Protein AF-A0A7X1DLA7-F1 (afdb_monomer)

pLDDT: mean 89.89, std 8.99, range [57.47, 97.0]

Organism: NCBI:txid1552123

Mean predicted aligned error: 5.33 Å

Structure (mmCIF, N/CA/C/O backbone):
data_AF-A0A7X1DLA7-F1
#
_entry.id   AF-A0A7X1DLA7-F1
#
loop_
_atom_site.group_PDB
_atom_site.id
_atom_s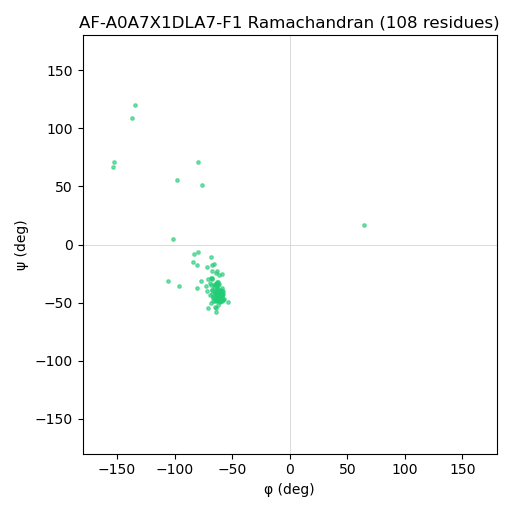ite.type_symbol
_atom_site.label_atom_id
_atom_site.label_alt_id
_atom_site.label_comp_id
_atom_site.label_asym_id
_atom_site.label_entity_id
_atom_site.label_seq_id
_atom_site.pdbx_PDB_ins_code
_atom_site.Cartn_x
_atom_site.Cartn_y
_atom_site.Cartn_z
_atom_site.occupancy
_atom_site.B_iso_or_equiv
_atom_site.auth_seq_id
_atom_site.auth_comp_id
_atom_site.auth_asym_id
_atom_site.auth_atom_id
_atom_site.pdbx_PDB_model_num
ATOM 1 N N . MET A 1 1 ? -0.673 9.030 20.641 1.00 69.75 1 MET A N 1
ATOM 2 C CA . MET A 1 1 ? -0.582 8.715 19.191 1.00 69.75 1 MET A CA 1
ATOM 3 C C . MET A 1 1 ? -0.342 9.916 18.265 1.00 69.75 1 MET A C 1
ATOM 5 O O . MET A 1 1 ? 0.154 9.686 17.174 1.00 69.75 1 MET A O 1
ATOM 9 N N . ARG A 1 2 ? -0.642 11.179 18.634 1.00 75.31 2 ARG A N 1
ATOM 10 C CA . ARG A 1 2 ? -0.378 12.352 17.759 1.00 75.31 2 ARG A CA 1
ATOM 11 C C . ARG A 1 2 ? 1.078 12.430 17.269 1.00 75.31 2 ARG A C 1
ATOM 13 O O . ARG A 1 2 ? 1.286 12.506 16.067 1.00 75.31 2 ARG A O 1
ATOM 20 N N . GLY A 1 3 ? 2.045 12.314 18.183 1.00 88.06 3 GLY A N 1
ATOM 21 C CA . GLY A 1 3 ? 3.472 12.318 17.833 1.00 88.06 3 GLY A CA 1
ATOM 22 C C . GLY A 1 3 ? 3.897 11.164 16.918 1.00 88.06 3 GLY A C 1
ATOM 23 O O . GLY A 1 3 ? 4.713 11.375 16.034 1.00 88.06 3 GLY A O 1
ATOM 24 N N . LEU A 1 4 ? 3.288 9.978 17.055 1.00 90.19 4 LEU A N 1
ATOM 25 C CA . LEU A 1 4 ? 3.589 8.811 16.209 1.00 90.19 4 LEU A CA 1
ATOM 26 C C . LEU A 1 4 ? 3.152 9.022 14.754 1.00 90.19 4 LEU A C 1
ATOM 28 O O . LEU A 1 4 ? 3.875 8.647 13.839 1.00 90.19 4 LEU A O 1
ATOM 32 N N . VAL A 1 5 ? 1.992 9.654 14.538 1.00 90.75 5 VAL A N 1
ATOM 33 C CA . VAL A 1 5 ? 1.520 9.982 13.183 1.00 90.75 5 VAL A CA 1
ATOM 34 C C . VAL A 1 5 ? 2.469 10.989 12.532 1.00 90.75 5 VAL A C 1
ATOM 36 O O . VAL A 1 5 ? 2.943 10.743 11.428 1.00 90.75 5 VAL A O 1
ATOM 39 N N . SER A 1 6 ? 2.824 12.072 13.229 1.00 91.19 6 SER A N 1
ATOM 40 C CA . SER A 1 6 ? 3.791 13.052 12.715 1.00 91.19 6 SER A CA 1
ATOM 41 C C . SER A 1 6 ? 5.153 12.420 12.416 1.00 91.19 6 SER A C 1
ATOM 43 O O . SER A 1 6 ? 5.711 12.659 11.350 1.00 91.19 6 SER A O 1
ATOM 45 N N . PHE A 1 7 ? 5.651 11.560 13.310 1.00 95.00 7 PHE A N 1
ATOM 46 C CA . PHE A 1 7 ? 6.887 10.807 13.102 1.00 95.00 7 PHE A CA 1
ATOM 47 C C . PHE A 1 7 ? 6.825 9.943 11.841 1.00 95.00 7 PHE A C 1
ATOM 49 O O . PHE A 1 7 ? 7.737 9.995 11.026 1.00 95.00 7 PHE A O 1
ATOM 56 N N . SER A 1 8 ? 5.735 9.200 11.634 1.00 94.25 8 SER A N 1
ATOM 57 C CA . SER A 1 8 ? 5.592 8.351 10.448 1.00 94.25 8 SER A CA 1
ATOM 58 C C . SER A 1 8 ? 5.505 9.136 9.143 1.00 94.25 8 SER A C 1
ATOM 60 O O . SER A 1 8 ? 6.041 8.691 8.134 1.00 94.25 8 SER A O 1
ATOM 62 N N . ILE A 1 9 ? 4.886 10.322 9.151 1.00 94.31 9 ILE A N 1
ATOM 63 C CA . ILE A 1 9 ? 4.821 11.196 7.973 1.00 94.31 9 ILE A CA 1
ATOM 64 C C . ILE A 1 9 ? 6.223 11.701 7.627 1.00 94.31 9 ILE A C 1
ATOM 66 O O . ILE A 1 9 ? 6.647 11.595 6.483 1.00 94.31 9 ILE A O 1
ATOM 70 N N . VAL A 1 10 ? 6.966 12.199 8.619 1.00 96.31 10 VAL A N 1
ATOM 71 C CA . VAL A 1 10 ? 8.328 12.705 8.403 1.00 96.31 10 VAL A CA 1
ATOM 72 C C . VAL A 1 10 ? 9.275 11.571 8.004 1.00 96.31 10 VAL A C 1
ATOM 74 O O . VAL A 1 10 ? 10.014 11.703 7.035 1.00 96.31 10 VAL A O 1
ATOM 77 N N . GLY A 1 11 ? 9.217 10.432 8.696 1.00 94.62 11 GLY A N 1
ATOM 78 C CA . GLY A 1 11 ? 10.047 9.265 8.404 1.00 94.62 11 GLY A CA 1
ATOM 79 C C . GLY A 1 11 ? 9.779 8.690 7.014 1.00 94.62 11 GLY A C 1
ATOM 80 O O . GLY A 1 11 ? 10.719 8.486 6.253 1.00 94.62 11 GLY A O 1
ATOM 81 N N . SER A 1 12 ? 8.508 8.499 6.641 1.00 95.06 12 SER A N 1
ATOM 82 C CA . SER A 1 12 ? 8.163 8.046 5.286 1.00 95.06 12 SER A CA 1
ATOM 83 C C . SER A 1 12 ? 8.604 9.050 4.222 1.00 95.06 12 SER A C 1
ATOM 85 O O . SER A 1 12 ? 9.168 8.628 3.219 1.00 95.06 12 SER A O 1
ATOM 87 N N . ALA A 1 13 ? 8.441 10.359 4.444 1.00 95.88 13 ALA A N 1
ATOM 88 C CA . ALA A 1 13 ? 8.901 11.387 3.510 1.00 95.88 13 ALA A CA 1
ATOM 89 C C . ALA A 1 13 ? 10.423 11.357 3.299 1.00 95.88 13 ALA A C 1
ATOM 91 O O . ALA A 1 13 ? 10.880 11.377 2.157 1.00 95.88 13 ALA A O 1
ATOM 92 N N . ILE A 1 14 ? 11.203 11.250 4.380 1.00 97.00 14 ILE A N 1
ATOM 93 C CA . ILE A 1 14 ? 12.668 11.153 4.308 1.00 97.00 14 ILE A CA 1
ATOM 94 C C . ILE A 1 14 ? 13.084 9.875 3.571 1.00 97.00 14 ILE A C 1
ATOM 96 O O . ILE A 1 14 ? 13.922 9.933 2.673 1.00 97.00 14 ILE A O 1
ATOM 100 N N . CYS A 1 15 ? 12.484 8.728 3.905 1.00 96.00 15 CYS A N 1
ATOM 101 C CA . CYS A 1 15 ? 12.787 7.462 3.240 1.00 96.00 15 CYS A CA 1
ATOM 102 C C . CYS A 1 15 ? 12.418 7.487 1.750 1.00 96.00 15 CYS A C 1
ATOM 104 O O . CYS A 1 15 ? 13.214 7.042 0.931 1.00 96.00 15 CYS A O 1
ATOM 106 N N . MET A 1 16 ? 11.253 8.030 1.383 1.00 95.69 16 MET A N 1
ATOM 107 C CA . MET A 1 16 ? 10.841 8.167 -0.018 1.00 95.69 16 MET A CA 1
ATOM 108 C C . MET A 1 16 ? 11.809 9.059 -0.794 1.00 95.69 16 MET A C 1
ATOM 110 O O . MET A 1 16 ? 12.269 8.672 -1.865 1.00 95.69 16 MET A O 1
ATOM 114 N N . PHE A 1 17 ? 12.169 10.217 -0.233 1.00 95.25 17 PHE A N 1
ATOM 115 C CA . PHE A 1 17 ? 13.147 11.115 -0.844 1.00 95.25 17 PHE A CA 1
ATOM 116 C C . PHE A 1 17 ? 14.489 10.413 -1.068 1.00 95.25 17 PHE A C 1
ATOM 118 O O . PHE A 1 17 ? 15.034 10.456 -2.169 1.00 95.25 17 PHE A O 1
ATOM 125 N N . PHE A 1 18 ? 14.989 9.715 -0.047 1.00 95.62 18 PHE A N 1
ATOM 126 C CA . PHE A 1 18 ? 16.230 8.959 -0.142 1.00 95.62 18 PHE A CA 1
ATOM 127 C C . PHE A 1 18 ? 16.166 7.874 -1.223 1.00 95.62 18 PHE A C 1
ATOM 129 O O . PHE A 1 18 ? 17.086 7.779 -2.024 1.00 95.62 18 PHE A O 1
ATOM 136 N N . LEU A 1 19 ? 15.086 7.089 -1.292 1.00 94.62 19 LEU A N 1
ATOM 137 C CA . LEU A 1 19 ? 14.924 6.016 -2.282 1.00 94.62 19 LEU A CA 1
ATOM 138 C C . LEU A 1 19 ? 14.846 6.546 -3.716 1.00 94.62 19 LEU A C 1
ATOM 140 O O . LEU A 1 19 ? 15.431 5.951 -4.620 1.00 94.62 19 LEU A O 1
ATOM 144 N N . VAL A 1 20 ? 14.152 7.665 -3.927 1.00 94.00 20 VAL A N 1
ATOM 145 C CA . VAL A 1 20 ? 14.071 8.324 -5.238 1.00 94.00 20 VAL A CA 1
ATOM 146 C C . VAL A 1 20 ? 15.433 8.883 -5.643 1.00 94.00 20 VAL A C 1
ATOM 148 O O . VAL A 1 20 ? 15.881 8.640 -6.761 1.00 94.00 20 VAL A O 1
ATOM 151 N N . ALA A 1 21 ? 16.131 9.566 -4.732 1.00 94.31 21 ALA A N 1
ATOM 152 C CA . ALA A 1 21 ? 17.484 10.050 -4.987 1.00 94.31 21 ALA A CA 1
ATOM 153 C C . ALA A 1 21 ? 18.444 8.889 -5.295 1.00 94.31 21 ALA A C 1
ATOM 155 O O . ALA A 1 21 ? 19.197 8.939 -6.262 1.00 94.31 21 ALA A O 1
ATOM 156 N N . LEU A 1 22 ? 18.381 7.811 -4.511 1.00 94.12 22 LEU A N 1
ATOM 157 C CA . LEU A 1 22 ? 19.206 6.618 -4.684 1.00 94.12 22 LEU A CA 1
ATOM 158 C C . LEU A 1 22 ? 18.967 5.975 -6.055 1.00 94.12 22 LEU A C 1
ATOM 160 O O . LEU A 1 22 ? 19.923 5.642 -6.751 1.00 94.12 22 LEU A O 1
ATOM 164 N N . ASN A 1 23 ? 17.709 5.855 -6.475 1.00 92.69 23 ASN A N 1
ATOM 165 C CA . ASN A 1 23 ? 17.353 5.364 -7.801 1.00 92.69 23 ASN A CA 1
ATOM 166 C C . ASN A 1 23 ? 17.934 6.242 -8.923 1.00 92.69 23 ASN A C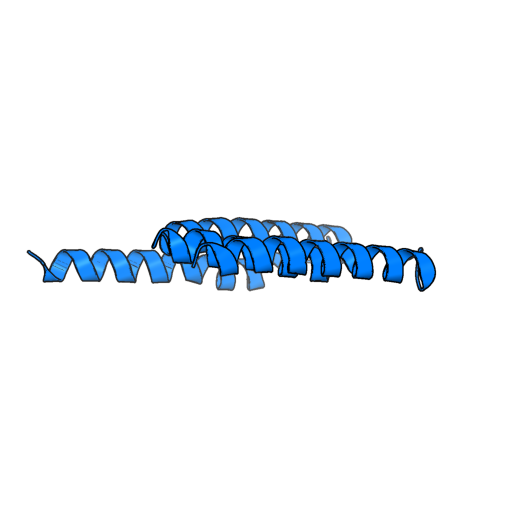 1
ATOM 168 O O . ASN A 1 23 ? 18.579 5.709 -9.825 1.00 92.69 23 ASN A O 1
ATOM 172 N N . PHE A 1 24 ? 17.806 7.566 -8.804 1.00 91.56 24 PHE A N 1
ATOM 173 C CA . PHE A 1 24 ? 18.357 8.520 -9.767 1.00 91.56 24 PHE A CA 1
ATOM 174 C C . PHE A 1 24 ? 19.883 8.402 -9.920 1.00 91.56 24 PHE A C 1
ATOM 176 O O . PHE A 1 24 ? 20.395 8.464 -11.036 1.00 91.56 24 PHE A O 1
ATOM 183 N N . PHE A 1 25 ? 20.617 8.195 -8.820 1.00 93.00 25 PHE A N 1
ATOM 184 C CA . PHE A 1 25 ? 22.081 8.098 -8.856 1.00 93.00 25 PHE A CA 1
ATOM 185 C C . PHE A 1 25 ? 22.612 6.729 -9.300 1.00 93.00 25 PHE A C 1
ATOM 187 O O . PHE A 1 25 ? 23.640 6.673 -9.971 1.00 93.00 25 PHE A O 1
ATOM 194 N N . LEU A 1 26 ? 21.963 5.627 -8.912 1.00 90.56 26 LEU A N 1
ATOM 195 C CA . LEU A 1 26 ? 22.487 4.274 -9.152 1.00 90.56 26 LEU A CA 1
ATOM 196 C C . LEU A 1 26 ? 21.925 3.612 -10.406 1.00 90.56 26 LEU A C 1
ATOM 198 O O . LEU A 1 26 ? 22.619 2.821 -11.044 1.00 90.56 26 LEU A O 1
ATOM 202 N N . THR A 1 27 ? 20.654 3.840 -10.735 1.00 87.12 27 THR A N 1
ATOM 203 C CA . THR A 1 27 ? 19.990 3.124 -11.834 1.00 87.12 27 THR A CA 1
ATOM 204 C C . THR A 1 27 ? 18.860 3.971 -12.430 1.00 87.12 27 THR A C 1
ATOM 206 O O . THR A 1 27 ? 17.689 3.628 -12.268 1.00 87.12 27 THR A O 1
ATOM 209 N N . PRO A 1 28 ? 19.186 5.061 -13.154 1.00 81.81 28 PRO A N 1
ATOM 210 C CA . PRO A 1 28 ? 18.188 5.986 -13.704 1.00 81.81 28 PRO A CA 1
ATOM 211 C C . PRO A 1 28 ? 17.339 5.383 -14.832 1.00 81.81 28 PRO A C 1
ATOM 213 O O . PRO A 1 28 ? 16.372 5.988 -15.273 1.00 81.81 28 PRO A O 1
ATOM 216 N N . THR A 1 29 ? 17.710 4.209 -15.343 1.00 79.00 29 THR A N 1
ATOM 217 C CA . THR A 1 29 ? 16.987 3.523 -16.419 1.00 79.00 29 THR A CA 1
ATOM 218 C C . THR A 1 29 ? 15.809 2.690 -15.925 1.00 79.00 29 THR A C 1
ATOM 220 O O . THR A 1 29 ? 14.997 2.260 -16.741 1.00 79.00 29 THR A O 1
ATOM 223 N N . LEU A 1 30 ? 15.723 2.416 -14.619 1.00 75.75 30 LEU A N 1
ATOM 224 C CA . LEU A 1 30 ? 14.709 1.534 -14.056 1.00 75.75 30 LEU A CA 1
ATOM 225 C C . LEU A 1 30 ? 14.145 2.139 -12.772 1.00 75.75 30 LEU A C 1
ATOM 227 O O . LEU A 1 30 ? 14.812 2.134 -11.740 1.00 75.75 30 LEU A O 1
ATOM 231 N N . ASP A 1 31 ? 12.897 2.602 -12.821 1.00 83.81 31 ASP A N 1
ATOM 232 C CA . ASP A 1 31 ? 12.215 3.337 -11.744 1.00 83.81 31 ASP A CA 1
ATOM 233 C C . ASP A 1 31 ? 11.749 2.435 -10.580 1.00 83.81 31 ASP A C 1
ATOM 235 O O . ASP A 1 31 ? 10.591 2.453 -10.159 1.00 83.81 31 ASP A O 1
ATOM 239 N N . TRP A 1 32 ? 12.639 1.609 -10.021 1.00 88.06 32 TRP A N 1
ATOM 240 C CA . TRP A 1 32 ? 12.283 0.676 -8.943 1.00 88.06 32 TRP A CA 1
ATOM 241 C C . TRP A 1 32 ? 11.876 1.362 -7.632 1.00 88.06 32 TRP A C 1
ATOM 243 O O . TRP A 1 32 ? 11.273 0.717 -6.774 1.00 88.06 32 TRP A O 1
ATOM 253 N N . SER A 1 33 ? 12.189 2.649 -7.452 1.00 92.31 33 SER A N 1
ATOM 254 C CA . SER A 1 33 ? 11.877 3.399 -6.228 1.00 92.31 33 SER A CA 1
ATOM 255 C C . SER A 1 33 ? 10.373 3.524 -5.968 1.00 92.31 33 SER A C 1
ATOM 257 O O . SER A 1 33 ? 9.963 3.658 -4.815 1.00 92.31 33 SER A O 1
ATOM 259 N N . ILE A 1 34 ? 9.529 3.406 -7.000 1.00 89.94 34 ILE A N 1
ATOM 260 C CA . ILE A 1 34 ? 8.072 3.516 -6.855 1.00 89.94 34 ILE A CA 1
ATOM 261 C C . ILE A 1 34 ? 7.477 2.405 -5.974 1.00 89.94 34 ILE A C 1
ATOM 263 O O . ILE A 1 34 ? 6.551 2.662 -5.204 1.00 89.94 34 ILE A O 1
ATOM 267 N N . TYR A 1 35 ? 8.040 1.191 -6.015 1.00 90.25 35 TYR A N 1
ATOM 268 C CA . TYR A 1 35 ? 7.533 0.038 -5.262 1.00 90.25 35 TYR A CA 1
ATOM 269 C C . TYR A 1 35 ? 7.620 0.237 -3.738 1.00 90.25 35 TYR A C 1
ATOM 271 O O . TYR A 1 35 ? 6.589 0.152 -3.064 1.00 90.25 35 TYR A O 1
ATOM 279 N N . PRO A 1 36 ? 8.797 0.550 -3.155 1.00 92.38 36 PRO A N 1
ATOM 280 C CA . PRO A 1 36 ? 8.893 0.832 -1.728 1.00 92.38 36 PRO A CA 1
ATOM 281 C C . PRO A 1 36 ? 8.208 2.147 -1.333 1.00 92.38 36 PRO A C 1
ATOM 283 O O . PRO A 1 36 ? 7.705 2.233 -0.216 1.00 92.38 36 PRO A O 1
ATOM 286 N N . CYS A 1 37 ? 8.118 3.150 -2.216 1.00 93.12 37 CYS A N 1
ATOM 287 C CA . CYS A 1 37 ? 7.395 4.392 -1.916 1.00 93.12 37 CYS A CA 1
ATOM 288 C C . CYS A 1 37 ? 5.902 4.147 -1.645 1.00 93.12 37 CYS A C 1
ATOM 290 O O . CYS A 1 37 ? 5.352 4.687 -0.684 1.00 93.12 37 CYS A O 1
ATOM 292 N N . ILE A 1 38 ? 5.253 3.279 -2.425 1.00 90.50 38 ILE A N 1
ATOM 293 C CA . ILE A 1 38 ? 3.850 2.897 -2.194 1.00 90.50 38 ILE A CA 1
ATOM 294 C C . ILE A 1 38 ? 3.689 2.187 -0.843 1.00 90.50 38 ILE A C 1
ATOM 296 O O . ILE A 1 38 ? 2.769 2.499 -0.084 1.00 90.50 38 ILE A O 1
ATOM 300 N N . ALA A 1 39 ? 4.606 1.279 -0.498 1.00 91.19 39 ALA A N 1
ATOM 301 C CA . ALA A 1 39 ? 4.595 0.615 0.805 1.00 91.19 39 ALA A CA 1
ATOM 302 C C . ALA A 1 39 ? 4.807 1.609 1.964 1.00 91.19 39 ALA A C 1
ATOM 304 O O . ALA A 1 39 ? 4.125 1.529 2.987 1.00 91.19 39 ALA A O 1
ATOM 305 N N . LEU A 1 40 ? 5.701 2.586 1.789 1.00 94.81 40 LEU A N 1
ATOM 306 C CA . LEU A 1 40 ? 5.962 3.633 2.775 1.00 94.81 40 LEU A CA 1
ATOM 307 C C . LEU A 1 40 ? 4.758 4.550 2.994 1.00 94.81 40 LEU A C 1
ATOM 309 O O . LEU A 1 40 ? 4.546 4.968 4.127 1.00 94.81 40 LEU A O 1
ATOM 313 N N . LEU A 1 41 ? 3.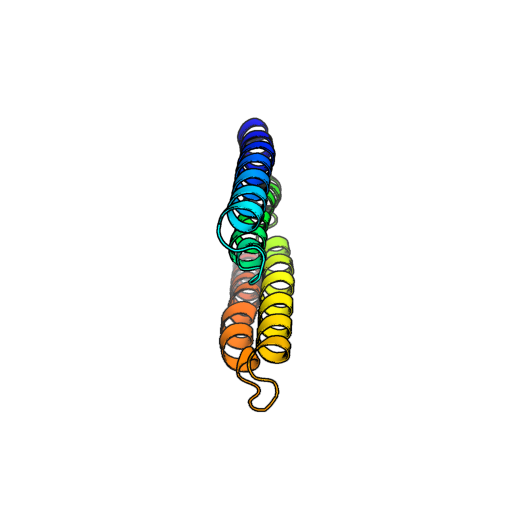947 4.827 1.967 1.00 92.44 41 LEU A N 1
ATOM 314 C CA . LEU A 1 41 ? 2.716 5.620 2.095 1.00 92.44 41 LEU A CA 1
ATOM 315 C C . LEU A 1 41 ? 1.629 4.916 2.920 1.00 92.44 41 LEU A C 1
ATOM 317 O O . LEU A 1 41 ? 0.847 5.575 3.611 1.00 92.44 41 LEU A O 1
ATOM 321 N N . LEU A 1 42 ? 1.592 3.581 2.909 1.00 93.38 42 LEU A N 1
ATOM 322 C CA . LEU A 1 42 ? 0.639 2.812 3.716 1.00 93.38 42 LEU A CA 1
ATOM 323 C C . LEU A 1 42 ? 0.914 2.926 5.223 1.00 93.38 42 LEU A C 1
ATOM 325 O O . LEU A 1 42 ? -0.009 2.746 6.021 1.00 93.38 42 LEU A O 1
ATOM 329 N N . TRP A 1 43 ? 2.144 3.255 5.627 1.00 92.69 43 TRP A N 1
ATOM 330 C CA . TRP A 1 43 ? 2.536 3.368 7.033 1.00 92.69 43 TRP A CA 1
ATOM 331 C C . TRP A 1 43 ? 1.939 4.582 7.775 1.00 92.69 43 TRP A C 1
ATOM 333 O O . TRP A 1 43 ? 1.266 4.376 8.787 1.00 92.69 43 TRP A O 1
ATOM 343 N N . PRO A 1 44 ? 2.088 5.842 7.319 1.00 94.50 44 PRO A N 1
ATOM 344 C CA . PRO A 1 44 ? 1.417 6.969 7.962 1.00 94.50 44 PRO A CA 1
ATOM 345 C C . PRO A 1 44 ? -0.109 6.847 7.877 1.00 94.50 44 PRO A C 1
ATOM 347 O O . PRO A 1 44 ? -0.812 7.231 8.817 1.00 94.50 44 PRO A O 1
ATOM 350 N N . LEU A 1 45 ? -0.632 6.254 6.796 1.00 92.75 45 LEU A N 1
ATOM 351 C CA . LEU A 1 45 ? -2.061 5.993 6.638 1.00 92.75 45 LEU A CA 1
ATOM 352 C C . LEU A 1 45 ? -2.582 5.008 7.699 1.00 92.75 45 LEU A C 1
ATOM 354 O O . LEU A 1 45 ? -3.639 5.243 8.293 1.00 92.75 45 LEU A O 1
ATOM 358 N N . SER A 1 46 ? -1.827 3.942 7.993 1.00 93.00 46 SER A N 1
ATOM 359 C CA . SER A 1 46 ? -2.203 2.955 9.011 1.00 93.00 46 SER A CA 1
ATOM 360 C C . SER A 1 46 ? -2.277 3.582 10.401 1.00 93.00 46 SER A C 1
ATOM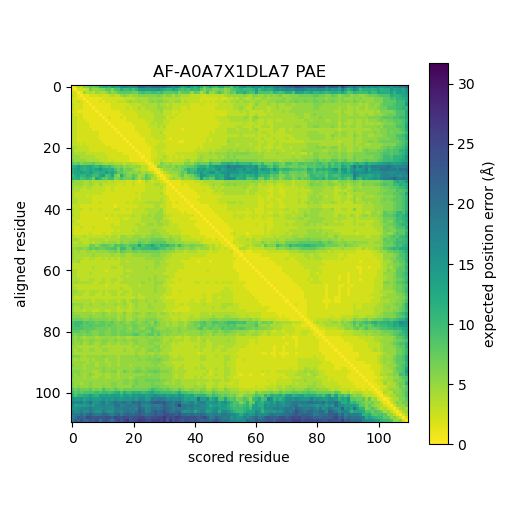 362 O O . SER A 1 46 ? -3.273 3.416 11.108 1.00 93.00 46 SER A O 1
ATOM 364 N N . LEU A 1 47 ? -1.282 4.395 10.767 1.00 93.38 47 LEU A N 1
ATOM 365 C CA . LEU A 1 47 ? -1.241 5.082 12.058 1.00 93.38 47 LEU A CA 1
ATOM 366 C C . LEU A 1 47 ? -2.326 6.157 12.179 1.00 93.38 47 LEU A C 1
ATOM 368 O O . LEU A 1 47 ? -2.901 6.342 13.257 1.00 93.38 47 LEU A O 1
ATOM 372 N N . TYR A 1 48 ? -2.650 6.843 11.081 1.00 93.19 48 TYR A N 1
ATOM 373 C CA . TYR A 1 48 ? -3.751 7.801 11.037 1.00 93.19 48 TYR A CA 1
ATOM 374 C C . TYR A 1 48 ? -5.099 7.137 11.348 1.00 93.19 48 TYR A C 1
ATOM 376 O O . TYR A 1 48 ? -5.844 7.610 12.214 1.00 93.19 48 TYR A O 1
ATOM 384 N N . HIS A 1 49 ? -5.406 6.022 10.684 1.00 91.94 49 HIS A N 1
ATOM 385 C CA . HIS A 1 49 ? -6.663 5.311 10.901 1.00 91.94 49 HIS A CA 1
ATOM 386 C C . HIS A 1 49 ? -6.719 4.567 12.232 1.00 91.94 49 HIS A C 1
ATOM 388 O O . HIS A 1 49 ? -7.782 4.565 12.861 1.00 91.94 49 HIS A O 1
ATOM 394 N N . ALA A 1 50 ? -5.592 4.010 12.690 1.00 89.94 50 ALA A N 1
ATOM 395 C CA . ALA A 1 50 ? -5.470 3.401 14.011 1.00 89.94 50 ALA A CA 1
ATOM 396 C C . ALA A 1 50 ? -5.806 4.414 15.111 1.00 89.94 50 ALA A C 1
ATOM 398 O O . ALA A 1 50 ? -6.581 4.120 16.017 1.00 89.94 50 ALA A O 1
ATOM 399 N N . ARG A 1 51 ? -5.325 5.657 14.979 1.00 89.69 51 ARG A N 1
ATOM 400 C CA . ARG A 1 51 ? -5.657 6.737 15.914 1.00 89.69 51 ARG A CA 1
ATOM 401 C C . ARG A 1 51 ? -7.146 7.097 15.917 1.00 89.69 51 ARG A C 1
ATOM 403 O O . ARG A 1 51 ? -7.671 7.467 16.962 1.00 89.69 51 ARG A O 1
ATOM 410 N N . LYS A 1 52 ? -7.814 7.041 14.762 1.00 87.94 52 LYS A N 1
ATOM 411 C CA . LYS A 1 52 ? -9.263 7.280 14.647 1.00 87.94 52 LYS A CA 1
ATOM 412 C C . LYS A 1 52 ? -10.114 6.068 15.058 1.00 87.94 52 LYS A C 1
ATOM 414 O O . LYS A 1 52 ? -11.334 6.182 15.044 1.00 87.94 52 LYS A O 1
ATOM 419 N N . GLY A 1 53 ? -9.507 4.912 15.349 1.00 86.12 53 GLY A N 1
ATOM 420 C CA . GLY A 1 53 ? -10.225 3.651 15.581 1.00 86.12 53 GLY A CA 1
ATOM 421 C C . GLY A 1 53 ? -10.983 3.135 14.349 1.00 86.12 53 GLY A C 1
ATOM 422 O O . GLY A 1 53 ? -11.868 2.293 14.462 1.00 86.12 53 GLY A O 1
ATOM 423 N N . SER A 1 54 ? -10.662 3.640 13.154 1.00 89.19 54 SER A N 1
ATOM 424 C CA . SER A 1 54 ? -11.412 3.377 11.914 1.00 89.19 54 SER A CA 1
ATOM 425 C C . SER A 1 54 ? -10.764 2.270 11.077 1.00 89.19 54 SER A C 1
ATOM 427 O O . SER A 1 54 ? -10.447 2.453 9.902 1.00 89.19 54 SER A O 1
ATOM 429 N N . PHE A 1 55 ? -10.566 1.102 11.690 1.00 89.25 55 PHE A N 1
ATOM 430 C CA . PHE A 1 55 ? -9.842 -0.021 11.080 1.00 89.25 55 PHE A CA 1
ATOM 431 C C . PHE A 1 55 ? -10.515 -0.570 9.814 1.00 89.25 55 PHE A C 1
ATOM 433 O O . PHE A 1 55 ? -9.831 -0.936 8.863 1.00 89.25 55 PHE A O 1
ATOM 440 N N . PHE A 1 56 ? -11.851 -0.568 9.759 1.00 91.44 56 PHE A N 1
ATOM 441 C CA . PHE A 1 56 ? -12.580 -0.967 8.552 1.00 91.44 56 PHE A CA 1
ATOM 442 C C . PHE A 1 56 ? -12.303 -0.016 7.375 1.00 91.44 56 PHE A C 1
ATOM 444 O O . PHE A 1 56 ? -11.943 -0.465 6.290 1.00 91.44 56 PHE A O 1
ATOM 451 N N . ALA A 1 57 ? -12.381 1.301 7.597 1.00 91.75 57 ALA A N 1
ATOM 452 C CA . ALA A 1 57 ? -12.094 2.286 6.552 1.00 91.75 57 ALA A CA 1
ATOM 453 C C . ALA A 1 57 ? -10.651 2.163 6.035 1.00 91.75 57 ALA A C 1
ATOM 455 O O . ALA A 1 57 ? -10.430 2.227 4.828 1.00 91.75 57 ALA A O 1
ATOM 456 N N . TYR A 1 58 ? -9.693 1.908 6.932 1.00 94.50 58 TYR A N 1
ATOM 457 C CA . TYR A 1 58 ? -8.310 1.626 6.548 1.00 94.50 58 TYR A CA 1
ATOM 458 C C . TYR A 1 58 ? -8.193 0.391 5.659 1.00 94.50 58 TYR A C 1
ATOM 460 O O . TYR A 1 58 ? -7.571 0.474 4.608 1.00 94.50 58 TYR A O 1
ATOM 468 N N . SER A 1 59 ? -8.819 -0.726 6.042 1.00 94.88 59 SER A N 1
ATOM 469 C CA . SER A 1 59 ? -8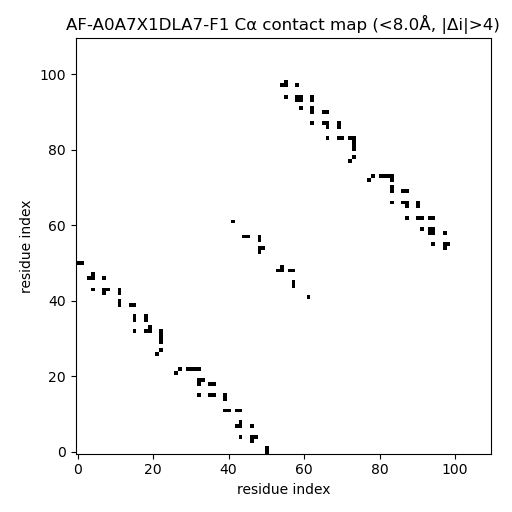.755 -1.961 5.252 1.00 94.88 59 SER A CA 1
ATOM 470 C C . SER A 1 59 ? -9.299 -1.773 3.834 1.00 94.88 59 SER A C 1
ATOM 472 O O . SER A 1 59 ? -8.708 -2.282 2.886 1.00 94.88 59 SER A O 1
ATOM 474 N N . VAL A 1 60 ? -10.360 -0.975 3.659 1.00 95.12 60 VAL A N 1
ATOM 475 C CA . VAL A 1 60 ? -10.909 -0.644 2.335 1.00 95.12 60 VAL A CA 1
ATOM 476 C C . VAL A 1 60 ? -9.934 0.227 1.544 1.00 95.12 60 VAL A C 1
ATOM 478 O O . VAL A 1 60 ? -9.602 -0.109 0.410 1.00 95.12 60 VAL A O 1
ATOM 481 N N . GLN A 1 61 ? -9.436 1.317 2.135 1.00 94.75 61 GLN A N 1
ATOM 482 C CA . GLN A 1 61 ? -8.503 2.217 1.451 1.00 94.75 61 GLN A CA 1
ATOM 483 C C . GLN A 1 61 ? -7.206 1.506 1.065 1.00 94.75 61 GLN A C 1
ATOM 485 O O . GLN A 1 61 ? -6.793 1.579 -0.088 1.00 94.75 61 GLN A O 1
ATOM 490 N N . ALA A 1 62 ? -6.587 0.784 2.000 1.00 94.31 62 ALA A N 1
ATOM 491 C CA . ALA A 1 62 ? -5.376 0.015 1.746 1.00 94.31 62 ALA A CA 1
ATOM 492 C C . ALA A 1 62 ? -5.606 -1.039 0.655 1.00 94.31 62 ALA A C 1
ATOM 494 O O . ALA A 1 62 ? -4.760 -1.200 -0.219 1.00 94.31 62 ALA A O 1
ATOM 495 N N . SER A 1 63 ? -6.773 -1.693 0.644 1.00 96.06 63 SER A N 1
ATOM 496 C CA . SER A 1 63 ? -7.102 -2.667 -0.399 1.00 96.06 63 SER A CA 1
ATOM 497 C C . SER A 1 63 ? -7.216 -2.042 -1.782 1.00 96.06 63 SER A C 1
ATOM 499 O O . SER A 1 63 ? -6.703 -2.610 -2.743 1.00 96.06 63 SER A O 1
ATOM 501 N N . ILE A 1 64 ? -7.836 -0.864 -1.891 1.00 95.12 64 ILE A N 1
ATOM 502 C CA . ILE A 1 64 ? -7.922 -0.115 -3.152 1.00 95.12 64 ILE A CA 1
ATOM 503 C C . ILE A 1 64 ? -6.522 0.287 -3.626 1.00 95.12 64 ILE A C 1
ATOM 505 O O . ILE A 1 64 ? -6.177 0.035 -4.778 1.00 95.12 64 ILE A O 1
ATOM 509 N N . TRP A 1 65 ? -5.702 0.853 -2.734 1.00 94.19 65 TRP A N 1
ATOM 510 C CA . TRP A 1 65 ? -4.334 1.270 -3.051 1.00 94.19 65 TRP A CA 1
ATOM 511 C C . TRP A 1 65 ? -3.464 0.107 -3.538 1.00 94.19 65 TRP A C 1
ATOM 513 O O . TRP A 1 65 ? -2.820 0.214 -4.581 1.00 94.19 65 TRP A O 1
ATOM 523 N N . VAL A 1 66 ? -3.478 -1.023 -2.826 1.00 94.69 66 VAL A N 1
ATOM 524 C CA . VAL A 1 66 ? -2.700 -2.211 -3.208 1.00 94.69 66 VAL A CA 1
ATOM 525 C C . VAL A 1 66 ? -3.242 -2.834 -4.496 1.00 94.69 66 VAL A C 1
ATOM 527 O O . VAL A 1 66 ? -2.457 -3.231 -5.353 1.00 94.69 66 VAL A O 1
ATOM 530 N N . SER A 1 67 ? -4.563 -2.878 -4.685 1.00 95.88 67 SER A N 1
ATOM 531 C CA . SER A 1 67 ? -5.158 -3.425 -5.910 1.00 95.88 67 SER A CA 1
ATOM 532 C C . SER A 1 67 ? -4.802 -2.591 -7.138 1.00 95.88 67 SER A C 1
ATOM 534 O O . SER A 1 67 ? -4.391 -3.148 -8.152 1.00 95.88 67 SER A O 1
ATOM 536 N N . ALA A 1 68 ? -4.887 -1.261 -7.039 1.00 95.19 68 ALA A N 1
ATOM 537 C CA . ALA A 1 68 ? -4.484 -0.353 -8.110 1.00 95.19 68 ALA A CA 1
ATOM 538 C C . ALA A 1 68 ? -3.005 -0.539 -8.479 1.00 95.19 68 ALA A C 1
ATOM 540 O O . ALA A 1 68 ? -2.662 -0.601 -9.659 1.00 95.19 68 ALA A O 1
ATOM 541 N N . PHE A 1 69 ? -2.141 -0.709 -7.474 1.00 94.00 69 PHE A N 1
ATOM 542 C CA . PHE A 1 6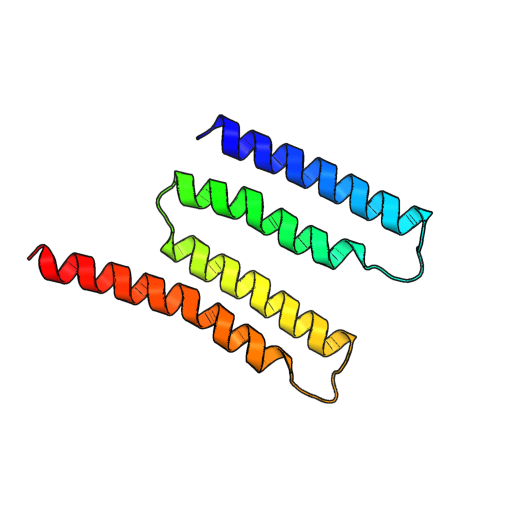9 ? -0.731 -1.007 -7.693 1.00 94.00 69 PHE A CA 1
ATOM 543 C C . PHE A 1 69 ? -0.519 -2.343 -8.424 1.00 94.00 69 PHE A C 1
ATOM 545 O O . PHE A 1 69 ? 0.224 -2.387 -9.402 1.00 94.00 69 PHE A O 1
ATOM 552 N N . MET A 1 70 ? -1.210 -3.415 -8.021 1.00 95.00 70 MET A N 1
ATOM 553 C CA . MET A 1 70 ? -1.109 -4.723 -8.688 1.00 95.00 70 MET A CA 1
ATOM 554 C C . MET A 1 70 ? -1.591 -4.679 -10.143 1.00 95.00 70 MET A C 1
ATOM 556 O O . MET A 1 70 ? -0.969 -5.288 -11.011 1.00 95.00 70 MET A O 1
ATOM 560 N N . ILE A 1 71 ? -2.658 -3.927 -10.431 1.00 95.31 71 ILE A N 1
ATOM 561 C CA . ILE A 1 71 ? -3.141 -3.708 -11.804 1.00 95.31 71 ILE A CA 1
ATOM 562 C C . ILE A 1 71 ? -2.087 -2.964 -12.629 1.00 95.31 71 ILE A C 1
ATOM 564 O O . ILE A 1 71 ? -1.762 -3.397 -13.733 1.00 95.31 71 ILE A O 1
ATOM 568 N N . GLY A 1 72 ? -1.513 -1.886 -12.083 1.00 93.75 72 GLY A N 1
ATOM 569 C CA . GLY A 1 72 ? -0.447 -1.132 -12.745 1.00 93.75 72 GLY A CA 1
ATOM 570 C C . GLY A 1 72 ? 0.773 -2.002 -13.057 1.00 93.75 72 GLY A C 1
ATOM 571 O O . GLY A 1 72 ? 1.279 -1.977 -14.175 1.00 93.75 72 GLY A O 1
ATOM 572 N N . MET A 1 73 ? 1.188 -2.843 -12.106 1.00 92.88 73 MET A N 1
ATOM 573 C CA . MET A 1 73 ? 2.277 -3.807 -12.293 1.00 92.88 73 MET A CA 1
ATOM 574 C C . MET A 1 73 ? 1.973 -4.824 -13.391 1.00 92.88 73 MET A C 1
ATOM 576 O O . MET A 1 73 ? 2.828 -5.128 -14.221 1.00 92.88 73 MET A O 1
ATOM 580 N N . ASN A 1 74 ? 0.755 -5.360 -13.411 1.00 95.19 74 ASN A N 1
ATOM 581 C CA . ASN A 1 74 ? 0.355 -6.321 -14.425 1.00 95.19 74 ASN A CA 1
ATOM 582 C C . ASN A 1 74 ? 0.377 -5.705 -15.826 1.00 95.19 74 ASN A C 1
ATOM 584 O O . ASN A 1 74 ? 0.922 -6.313 -16.745 1.00 95.19 74 ASN A O 1
ATOM 588 N N . TRP A 1 75 ? -0.120 -4.476 -15.955 1.00 93.94 75 TRP A N 1
ATOM 589 C CA . TRP A 1 75 ? -0.102 -3.745 -17.216 1.00 93.94 75 TRP A CA 1
ATOM 590 C C . TRP A 1 75 ? 1.320 -3.413 -17.689 1.00 93.94 75 TRP A C 1
ATOM 592 O O . TRP A 1 75 ? 1.616 -3.573 -18.870 1.00 93.94 75 TRP A O 1
ATOM 602 N N . ALA A 1 76 ? 2.209 -3.014 -16.774 1.00 91.19 76 ALA A N 1
ATOM 603 C CA . ALA A 1 76 ? 3.581 -2.633 -17.101 1.00 91.19 76 ALA A CA 1
ATOM 604 C C . ALA A 1 76 ? 4.474 -3.825 -17.487 1.00 91.19 76 ALA A C 1
ATOM 606 O O . ALA A 1 76 ? 5.286 -3.710 -18.402 1.00 91.19 76 ALA A O 1
ATOM 607 N N . PHE A 1 77 ? 4.346 -4.964 -16.797 1.00 90.19 77 PHE A N 1
ATOM 608 C CA . PHE A 1 77 ? 5.303 -6.071 -16.934 1.00 90.19 77 PHE A CA 1
ATOM 609 C C . PHE A 1 77 ? 4.788 -7.271 -17.722 1.00 90.19 77 PHE A C 1
ATOM 611 O O . PHE A 1 77 ? 5.579 -7.992 -18.329 1.00 90.19 77 PHE A O 1
ATOM 618 N N . SER A 1 78 ? 3.490 -7.569 -17.679 1.00 93.00 78 SER A N 1
ATOM 619 C CA . SER A 1 78 ? 2.954 -8.795 -18.285 1.00 93.00 78 SER A CA 1
ATOM 620 C C . SER A 1 78 ? 1.486 -8.627 -18.688 1.00 93.00 78 SER A C 1
ATOM 622 O O . SER A 1 78 ? 0.622 -9.305 -18.130 1.00 93.00 78 SER A O 1
ATOM 624 N N . PRO A 1 79 ? 1.185 -7.764 -19.678 1.00 91.19 79 PRO A N 1
ATOM 625 C CA . PRO A 1 79 ? -0.191 -7.513 -20.109 1.00 91.19 79 PRO A CA 1
ATOM 626 C C . PRO A 1 79 ? -0.841 -8.732 -20.780 1.00 91.19 79 PRO A C 1
ATOM 628 O O . PRO A 1 79 ? -2.062 -8.802 -20.884 1.00 91.19 79 PRO A O 1
ATOM 631 N N . SER A 1 80 ? -0.045 -9.708 -21.229 1.00 93.75 80 SER A N 1
ATOM 632 C CA . SER A 1 80 ? -0.529 -10.946 -21.848 1.00 93.75 80 SER A CA 1
ATOM 633 C C . SER A 1 80 ? -1.177 -11.920 -20.860 1.00 93.75 80 SER A C 1
ATOM 635 O O . SER A 1 80 ? -1.916 -12.806 -21.283 1.00 93.75 80 SER A O 1
ATOM 637 N N . VAL A 1 81 ? -0.913 -11.780 -19.557 1.00 94.12 81 VAL A N 1
ATOM 638 C CA . VAL A 1 81 ? -1.421 -12.682 -18.517 1.00 94.12 81 VAL A CA 1
ATOM 639 C C . VAL A 1 81 ? -1.960 -11.858 -17.360 1.00 94.12 81 VAL A C 1
ATOM 641 O O . VAL A 1 81 ? -1.207 -11.142 -16.711 1.00 94.12 81 VAL A O 1
ATOM 644 N N . ILE A 1 82 ? -3.245 -12.005 -17.037 1.00 94.31 82 ILE A N 1
ATOM 645 C CA . ILE A 1 82 ? -3.919 -11.239 -15.976 1.00 94.31 82 ILE A CA 1
ATOM 646 C C . ILE A 1 82 ? -3.598 -11.844 -14.598 1.00 94.31 82 ILE A C 1
ATOM 648 O O . ILE A 1 82 ? -4.438 -12.471 -13.95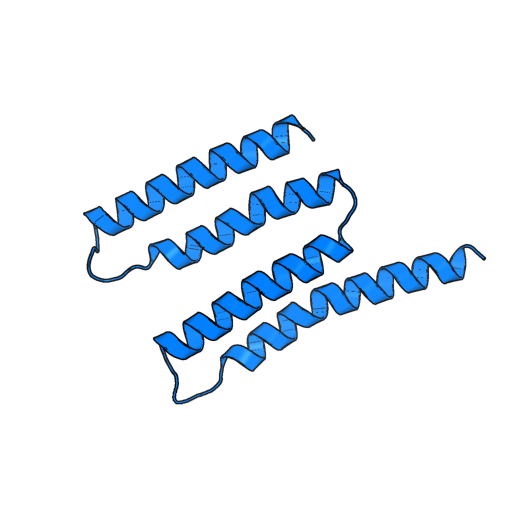7 1.00 94.31 82 ILE A O 1
ATOM 652 N N . TRP A 1 83 ? -2.361 -11.686 -14.125 1.00 95.50 83 TRP A N 1
ATOM 653 C CA . TRP A 1 83 ? -1.934 -12.219 -12.828 1.00 95.50 83 TRP A CA 1
ATOM 654 C C . TRP A 1 83 ? -2.353 -11.340 -11.644 1.00 95.50 83 TRP A C 1
ATOM 656 O O . TRP A 1 83 ? -2.400 -11.834 -10.521 1.00 95.50 83 TRP A O 1
ATOM 666 N N . ALA A 1 84 ? -2.706 -10.066 -11.865 1.00 96.00 84 ALA A N 1
ATOM 667 C CA . ALA A 1 84 ? -3.113 -9.150 -10.790 1.00 96.00 84 ALA A CA 1
ATOM 668 C C . ALA A 1 84 ? -4.327 -9.646 -9.987 1.00 96.00 84 ALA A C 1
ATOM 670 O O . ALA A 1 84 ? -4.473 -9.291 -8.819 1.00 96.00 84 ALA A O 1
ATOM 671 N N . ILE A 1 85 ? -5.186 -10.485 -10.574 1.00 96.44 85 ILE A N 1
ATOM 672 C CA . ILE A 1 85 ? -6.395 -10.975 -9.906 1.00 96.44 85 ILE A CA 1
ATOM 673 C C . ILE A 1 85 ? -6.092 -11.817 -8.660 1.00 96.44 85 ILE A C 1
ATOM 675 O O . ILE A 1 85 ? -6.824 -11.732 -7.674 1.00 96.44 85 ILE A O 1
ATOM 679 N N . TYR A 1 86 ? -4.989 -12.571 -8.664 1.00 95.00 86 TYR A N 1
ATOM 680 C CA . TYR A 1 86 ? -4.609 -13.438 -7.548 1.00 95.00 86 TYR A CA 1
ATOM 681 C C . TYR A 1 86 ? -4.279 -12.643 -6.268 1.00 95.00 86 TYR A C 1
ATOM 683 O O . TYR A 1 86 ? -4.907 -12.900 -5.238 1.00 95.00 86 TYR A O 1
ATOM 691 N N . PRO A 1 87 ? -3.367 -11.647 -6.283 1.00 95.50 87 PRO A N 1
ATOM 692 C CA . PRO A 1 87 ? -3.111 -10.828 -5.102 1.00 95.50 87 PRO A CA 1
ATOM 693 C C . PRO A 1 87 ? -4.286 -9.908 -4.751 1.00 95.50 87 PRO A C 1
ATOM 695 O O . PRO A 1 87 ? -4.535 -9.696 -3.567 1.00 95.50 87 PRO A O 1
ATOM 698 N N . ILE A 1 88 ? -5.046 -9.397 -5.730 1.00 97.00 88 ILE A N 1
ATOM 699 C CA . ILE A 1 88 ? -6.236 -8.572 -5.450 1.00 97.00 88 ILE A CA 1
ATOM 700 C C . ILE A 1 88 ? -7.254 -9.359 -4.627 1.00 97.00 88 ILE A C 1
ATOM 702 O O . ILE A 1 88 ? -7.778 -8.838 -3.646 1.00 97.00 88 ILE A O 1
ATOM 706 N N . PHE A 1 89 ? -7.500 -10.621 -4.979 1.00 96.00 89 PHE A N 1
ATOM 707 C CA . PHE A 1 89 ? -8.411 -11.477 -4.228 1.00 96.00 89 PHE A CA 1
ATOM 708 C C . PHE A 1 89 ? -7.994 -11.609 -2.754 1.00 96.00 89 PHE A C 1
ATOM 710 O O . PHE A 1 89 ? -8.814 -11.407 -1.857 1.00 96.00 89 PHE A O 1
ATOM 717 N N . ALA A 1 90 ? -6.708 -11.868 -2.496 1.00 94.88 90 ALA A N 1
ATOM 718 C CA . ALA A 1 90 ? -6.175 -11.956 -1.137 1.00 94.88 90 ALA A CA 1
ATOM 719 C C . ALA A 1 90 ? -6.327 -10.634 -0.366 1.00 94.88 90 ALA A C 1
ATOM 721 O O . ALA A 1 90 ? -6.689 -10.624 0.810 1.00 94.88 90 ALA A O 1
ATOM 722 N N . VAL A 1 91 ? -6.091 -9.508 -1.036 1.00 95.62 91 VAL A N 1
ATOM 723 C CA . VAL A 1 91 ? -6.175 -8.174 -0.440 1.00 95.62 91 VAL A CA 1
ATOM 724 C C . VAL A 1 91 ? -7.622 -7.799 -0.107 1.00 95.62 91 VAL A C 1
ATOM 726 O O . VAL A 1 91 ? -7.888 -7.330 0.995 1.00 95.62 91 VAL A O 1
ATOM 729 N N . VAL A 1 92 ? -8.579 -8.070 -1.000 1.00 95.69 92 VAL A N 1
ATOM 730 C CA . VAL A 1 92 ? -10.017 -7.812 -0.784 1.00 95.69 92 VAL A CA 1
ATOM 731 C C . VAL A 1 92 ? -10.592 -8.652 0.363 1.00 95.69 92 VAL A C 1
ATOM 733 O O . VAL A 1 92 ? -11.552 -8.240 1.021 1.00 95.69 92 VAL A O 1
ATOM 736 N N . TRP A 1 93 ? -9.981 -9.793 0.680 1.00 95.31 93 TRP A N 1
ATOM 737 C CA . TRP A 1 93 ? -10.376 -10.591 1.839 1.00 95.31 93 TRP A CA 1
ATOM 738 C C . TRP A 1 93 ? -10.215 -9.842 3.171 1.00 95.31 93 TRP A C 1
ATOM 740 O O . TRP A 1 93 ? -10.935 -10.104 4.140 1.00 95.31 93 TRP A O 1
ATOM 750 N N . TRP A 1 94 ? -9.301 -8.872 3.234 1.00 93.50 94 TRP A N 1
ATOM 751 C CA . TRP A 1 94 ? -9.059 -8.083 4.436 1.00 93.50 94 TRP A CA 1
ATOM 752 C C . TRP A 1 94 ? -10.268 -7.225 4.856 1.00 93.50 94 TRP A C 1
ATOM 754 O O . TRP A 1 94 ? -10.761 -7.432 5.970 1.00 93.50 94 TRP A O 1
ATOM 764 N N . PRO A 1 95 ? -10.817 -6.310 4.028 1.00 94.94 95 PRO A N 1
ATOM 765 C CA . PRO A 1 95 ? -12.010 -5.547 4.388 1.00 94.94 95 PRO A CA 1
ATOM 766 C C . PRO A 1 95 ? -13.230 -6.436 4.610 1.00 94.94 95 PRO A C 1
ATOM 768 O O . PRO A 1 95 ? -14.038 -6.130 5.487 1.00 94.94 95 PRO A O 1
ATOM 771 N N . LEU A 1 96 ? -13.340 -7.560 3.895 1.00 93.19 96 LEU A N 1
ATOM 772 C CA . LEU A 1 96 ? -14.403 -8.540 4.117 1.00 93.19 96 LEU A CA 1
ATOM 773 C C . LEU A 1 96 ? -14.336 -9.124 5.539 1.00 93.19 96 LEU A C 1
ATOM 775 O O . LEU A 1 96 ? -15.330 -9.136 6.265 1.00 93.19 96 LEU A O 1
ATOM 779 N N . SER A 1 97 ? -13.143 -9.529 5.976 1.00 92.44 97 SER A N 1
ATOM 780 C CA . SER A 1 97 ? -12.910 -10.049 7.329 1.00 92.44 97 SER A CA 1
ATOM 781 C C . SER A 1 97 ? -13.218 -9.000 8.402 1.00 92.44 97 SER A C 1
ATOM 783 O O . SER A 1 97 ? -13.877 -9.291 9.402 1.00 92.44 97 SER A O 1
ATOM 785 N N . MET A 1 98 ? -12.801 -7.752 8.174 1.00 90.31 98 MET A N 1
ATOM 786 C CA . MET A 1 98 ? -13.077 -6.633 9.082 1.00 90.31 98 MET A CA 1
ATOM 787 C C . MET A 1 98 ? -14.572 -6.299 9.160 1.00 90.31 98 MET A C 1
ATOM 789 O O . MET A 1 98 ? -15.073 -5.961 10.235 1.00 90.31 98 MET A O 1
ATOM 793 N N . TYR A 1 99 ? -15.293 -6.409 8.042 1.00 90.19 99 TYR A N 1
ATOM 794 C CA . TYR A 1 99 ? -16.741 -6.237 7.996 1.00 90.19 99 TYR A CA 1
ATOM 795 C C . TYR A 1 99 ? -17.449 -7.291 8.852 1.00 90.19 99 TYR A C 1
ATOM 797 O O . TYR A 1 99 ? -18.209 -6.933 9.754 1.00 90.19 99 TYR A O 1
ATOM 805 N N . PHE A 1 100 ? -17.140 -8.576 8.650 1.00 88.31 100 PHE A N 1
ATOM 806 C CA . PHE A 1 100 ? -17.742 -9.659 9.433 1.00 88.31 100 PHE A CA 1
ATOM 807 C C . PHE A 1 100 ? -17.397 -9.581 10.922 1.00 88.31 100 PHE A C 1
ATOM 809 O O . PHE A 1 100 ? -18.266 -9.819 11.763 1.00 88.31 100 PHE A O 1
ATOM 816 N N . PHE A 1 101 ? -16.170 -9.180 11.269 1.00 84.50 101 PHE A N 1
ATOM 817 C CA . PHE A 1 101 ? -15.789 -8.941 12.661 1.00 84.50 101 PHE A CA 1
ATOM 818 C C . PHE A 1 101 ? -16.667 -7.863 13.315 1.00 84.50 101 PHE A C 1
ATOM 820 O O . PHE A 1 101 ? -17.161 -8.048 14.428 1.00 84.50 101 PHE A O 1
ATOM 827 N N . ARG A 1 102 ? -16.924 -6.756 12.606 1.00 76.44 102 ARG A N 1
ATOM 828 C CA . ARG A 1 102 ? -17.772 -5.665 13.105 1.00 76.44 102 ARG A CA 1
ATOM 829 C C . ARG A 1 102 ? -19.238 -6.083 13.251 1.00 76.44 102 ARG A C 1
ATOM 831 O O . ARG A 1 102 ? -19.851 -5.746 14.261 1.00 76.44 102 ARG A O 1
ATOM 838 N N . VAL A 1 103 ? -19.781 -6.818 12.278 1.00 69.00 103 VAL A N 1
ATOM 839 C CA . VAL A 1 103 ? -21.169 -7.319 12.303 1.00 69.00 103 VAL A CA 1
ATOM 840 C C . VAL A 1 103 ? -21.388 -8.269 13.482 1.00 69.00 103 VAL A C 1
ATOM 842 O O . VAL A 1 103 ? -22.339 -8.088 14.240 1.00 69.00 103 VAL A O 1
ATOM 845 N N . LYS A 1 104 ? -20.470 -9.220 13.708 1.00 64.44 104 LYS A N 1
ATOM 846 C CA . LYS A 1 104 ? -20.540 -10.143 14.852 1.00 64.44 104 LYS A CA 1
ATOM 847 C C . LYS A 1 104 ? -20.575 -9.394 16.188 1.00 64.44 104 LYS A C 1
ATOM 849 O O . LYS A 1 104 ? -21.325 -9.766 17.084 1.00 64.44 104 LYS A O 1
ATOM 854 N N . HIS A 1 105 ? -19.799 -8.318 16.311 1.00 62.34 105 HIS A N 1
ATOM 855 C CA . HIS A 1 105 ? -19.739 -7.528 17.540 1.00 62.34 105 HIS A CA 1
ATOM 856 C C . HIS A 1 105 ? -21.042 -6.773 17.854 1.00 62.34 105 HIS A C 1
ATOM 858 O O . HIS A 1 105 ? -21.317 -6.540 19.024 1.00 62.34 105 HIS A O 1
ATOM 864 N N . HIS A 1 106 ? -21.833 -6.395 16.841 1.00 64.44 106 HIS A N 1
ATOM 865 C CA . HIS A 1 106 ? -23.148 -5.764 17.040 1.00 64.44 106 HIS A CA 1
ATOM 866 C C . HIS A 1 106 ? -24.239 -6.769 17.436 1.00 64.44 106 HIS A C 1
ATOM 868 O O . HIS A 1 106 ? -25.148 -6.412 18.175 1.00 64.44 106 HIS A O 1
ATOM 874 N N . MET A 1 107 ? -24.155 -8.022 16.976 1.00 61.31 107 MET A N 1
ATOM 875 C CA . MET A 1 107 ? -25.156 -9.052 17.298 1.00 61.31 107 MET A CA 1
ATOM 876 C C . MET A 1 107 ? -25.099 -9.525 18.757 1.00 61.31 107 MET A C 1
ATOM 878 O O . MET A 1 107 ? -26.125 -9.902 19.300 1.00 61.31 107 MET A O 1
ATOM 882 N N . HIS A 1 108 ? -23.926 -9.502 19.398 1.00 60.66 108 HIS A N 1
ATOM 883 C CA . HIS A 1 108 ? -23.766 -9.914 20.802 1.00 60.66 108 HIS A CA 1
ATOM 884 C C . HIS A 1 108 ? -24.107 -8.818 21.830 1.00 60.66 108 HIS A C 1
ATOM 886 O O . HIS A 1 108 ? -24.096 -9.096 23.025 1.00 60.66 108 HIS A O 1
ATOM 892 N N . SER A 1 109 ? -24.346 -7.576 21.397 1.00 60.88 109 SER A N 1
ATOM 893 C CA . SER A 1 109 ? -24.654 -6.437 22.279 1.00 60.88 109 SER A CA 1
ATOM 894 C C . SER A 1 109 ? -26.146 -6.075 22.346 1.00 60.88 109 SER A C 1
ATOM 896 O O . SER A 1 109 ? -26.479 -5.050 22.938 1.00 60.88 109 SER A O 1
ATOM 898 N N . LEU A 1 110 ? -27.009 -6.865 21.697 1.00 57.47 110 LEU A N 1
ATOM 899 C CA . LEU A 1 110 ? -28.475 -6.768 21.711 1.00 57.47 110 LEU A CA 1
ATOM 900 C C . LEU A 1 110 ? -29.051 -7.885 22.585 1.00 57.47 110 LEU A C 1
ATOM 902 O O . LEU A 1 110 ? -30.069 -7.615 23.255 1.00 57.47 110 LEU A O 1
#

Solvent-accessible surface area (backbone atoms only — not comparable to full-atom values): 5947 Å² total; per-residue (Å²): 107,72,68,55,33,54,48,36,46,53,50,34,52,53,51,40,52,49,40,45,52,49,30,58,75,74,39,71,91,53,81,66,41,58,62,61,39,55,58,40,56,51,50,32,52,48,48,50,26,58,71,69,69,36,58,54,62,41,35,48,52,53,30,51,56,53,36,54,50,36,47,50,50,26,59,74,76,38,70,92,49,87,58,33,58,63,62,35,54,62,42,52,48,48,31,52,51,43,48,53,54,52,54,56,58,57,66,78,75,111

Foldseek 3Di:
DVVLLVVLVVVLVVLLVVLQVVCVPPPVPDRPSVVVNLVSVLRSLVVVCVVV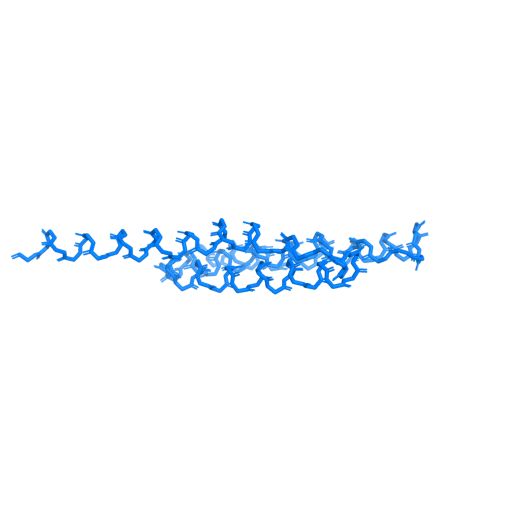VNQLVSLVVNLVSVLVVLQVVCVVPPVPDPPSVVVSVVSVVRSVVVVVVVVVVVVVVD

Sequence (110 aa):
MRGLVSFSIVGSAICMFFLVALNFFLTPTLDWSIYPCIALLLWPLSLYHARKGSFFAYSVQASIWVSAFMIGMNWAFSPSVIWAIYPIFAVVWWPLSMYFFRVK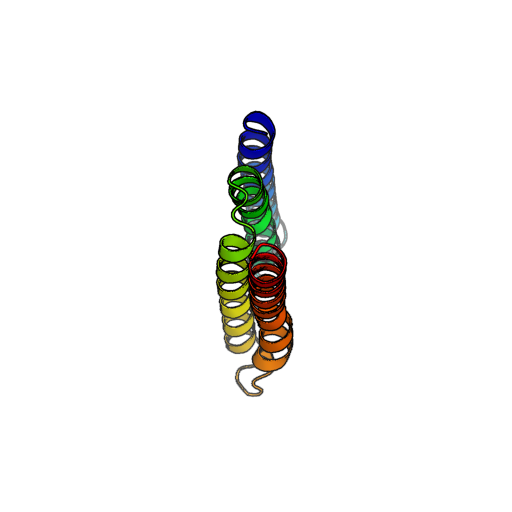HHMHSL

Secondary structure (DSSP, 8-state):
-HHHHHHHHHHHHHHHHHHHHHHHHH-TTS-TTHHHHHHHHHHHHHHHHHHTT-HHHHHHHHHHHHHHHHHHHHHHH-TTS-TTHHHHHHHHHHHHHHHHHHHHHHHTT-

Radius of gyration: 17.4 Å; Cα contacts (8 Å, |Δi|>4): 70; chains: 1; bounding box: 51×26×44 Å